Protein AF-A0A0B6YEB9-F1 (afdb_monomer_lite)

Secondary structure (DSSP, 8-state):
-PPPPSS-HHHHHHHHT--HHHHHHHHHHHHHHS---HHHHHHHHHHHHHHHHHHHHHHHIIIIIIHHHBPPGGGSSTTTTS--PPPPTTTSHHHHHHHHHHHHHHHHHHH-SS---HHHHHHHHHHHHHHHHTTS-GGGB--

Structure (mmCIF, N/CA/C/O backbone):
data_AF-A0A0B6YEB9-F1
#
_entry.id   AF-A0A0B6YEB9-F1
#
loop_
_atom_site.group_PDB
_atom_site.id
_atom_site.type_symbol
_atom_site.label_atom_id
_atom_site.label_alt_id
_atom_site.label_comp_id
_atom_site.label_asym_id
_atom_site.label_entity_id
_atom_site.label_seq_id
_atom_site.pdbx_PDB_ins_code
_atom_site.Cartn_x
_atom_site.Cartn_y
_atom_site.Cartn_z
_atom_site.occupancy
_atom_site.B_iso_or_equiv
_atom_site.auth_seq_id
_atom_site.auth_comp_id
_atom_site.auth_asym_id
_atom_site.auth_atom_id
_atom_site.pdbx_PDB_model_num
ATOM 1 N N . CYS A 1 1 ? -21.548 14.458 13.216 1.00 46.69 1 CYS A N 1
ATOM 2 C CA . CYS A 1 1 ? -20.194 14.461 12.634 1.00 46.69 1 CYS A CA 1
ATOM 3 C C . CYS A 1 1 ? -19.203 14.796 13.728 1.00 46.69 1 CYS A C 1
ATOM 5 O O . CYS A 1 1 ? -19.480 15.715 14.485 1.00 46.69 1 CYS A O 1
ATOM 7 N N . LEU A 1 2 ? -18.125 14.025 13.853 1.00 58.72 2 LEU A N 1
ATOM 8 C CA . LEU A 1 2 ? -16.990 14.411 14.691 1.00 58.72 2 LEU A CA 1
ATOM 9 C C . LEU A 1 2 ? -16.201 15.480 13.928 1.00 58.72 2 LEU A C 1
ATOM 11 O O . LEU A 1 2 ? -16.099 15.391 12.703 1.00 58.72 2 LEU A O 1
ATOM 15 N N . GLU A 1 3 ? -15.710 16.499 14.626 1.00 71.31 3 GLU A N 1
ATOM 16 C CA . GLU A 1 3 ? -14.803 17.481 14.029 1.00 71.31 3 GLU A CA 1
ATOM 17 C C . GLU A 1 3 ? -13.545 16.775 13.499 1.00 71.31 3 GLU A C 1
ATOM 19 O O . GLU A 1 3 ? -13.123 15.767 14.082 1.00 71.31 3 GLU A O 1
ATOM 24 N N . PRO A 1 4 ? -12.959 17.253 12.384 1.00 73.75 4 PRO A N 1
ATOM 25 C CA . PRO A 1 4 ? -11.726 16.679 11.875 1.00 73.75 4 PRO A CA 1
ATOM 26 C C . PRO A 1 4 ? -10.645 16.778 12.960 1.00 73.75 4 PRO A C 1
ATOM 28 O O . PRO A 1 4 ? -10.467 17.848 13.550 1.00 73.75 4 PRO A O 1
ATOM 31 N N . PRO A 1 5 ? -9.935 15.679 13.257 1.00 77.00 5 PRO A N 1
ATOM 32 C CA . PRO A 1 5 ? -8.916 15.698 14.290 1.00 77.00 5 PRO A CA 1
ATOM 33 C C . PRO A 1 5 ? -7.791 16.658 13.890 1.00 77.00 5 PRO A C 1
ATOM 35 O O . PRO A 1 5 ? -7.366 16.689 12.736 1.00 77.00 5 PRO A O 1
ATOM 38 N N . SER A 1 6 ? -7.281 17.417 14.859 1.00 85.56 6 SER A N 1
ATOM 39 C CA . SER A 1 6 ? -6.164 18.355 14.673 1.00 85.56 6 SER A CA 1
ATOM 40 C C . SER A 1 6 ? -4.814 17.669 14.432 1.00 85.56 6 SER A C 1
ATOM 42 O O . SER A 1 6 ? -3.818 18.342 14.179 1.00 85.56 6 SER A O 1
ATOM 44 N N . MET A 1 7 ? -4.773 16.341 14.537 1.00 86.06 7 MET A N 1
ATOM 45 C CA . MET A 1 7 ? -3.568 15.523 14.512 1.00 86.06 7 MET A CA 1
ATOM 46 C C . MET A 1 7 ? -3.831 14.230 13.738 1.00 86.06 7 MET A C 1
ATOM 48 O O . MET A 1 7 ? -4.894 13.620 13.882 1.00 86.06 7 MET A O 1
ATOM 52 N N . THR A 1 8 ? -2.859 13.788 12.936 1.00 87.62 8 THR A N 1
ATOM 53 C CA . THR A 1 8 ? -2.936 12.494 12.251 1.00 87.62 8 THR A CA 1
ATOM 54 C C . THR A 1 8 ? -2.442 11.356 13.146 1.00 87.62 8 THR A C 1
ATOM 56 O O . THR A 1 8 ? -1.715 11.555 14.117 1.00 87.62 8 THR A O 1
ATOM 59 N N . ILE A 1 9 ? -2.794 10.116 12.802 1.00 85.25 9 ILE A N 1
ATOM 60 C CA . ILE A 1 9 ? -2.272 8.932 13.503 1.00 85.25 9 ILE A CA 1
ATOM 61 C C . ILE A 1 9 ? -0.754 8.828 13.362 1.00 85.25 9 ILE A C 1
ATOM 63 O O . ILE A 1 9 ? -0.080 8.420 14.299 1.00 85.25 9 ILE A O 1
ATOM 67 N N . THR A 1 10 ? -0.207 9.231 12.218 1.00 87.31 10 THR A N 1
ATOM 68 C CA . THR A 1 10 ? 1.239 9.270 12.000 1.00 87.31 10 THR A CA 1
ATOM 69 C C . THR A 1 10 ? 1.914 10.220 12.987 1.00 87.31 10 THR A C 1
ATOM 71 O O . THR A 1 10 ? 2.895 9.833 13.616 1.00 87.31 10 THR A O 1
ATOM 74 N N . ASP A 1 11 ? 1.349 11.413 13.193 1.00 88.19 11 ASP A N 1
ATOM 75 C CA . ASP A 1 11 ? 1.860 12.376 14.176 1.00 88.19 11 ASP A CA 1
ATOM 76 C C . ASP A 1 11 ? 1.800 11.801 15.596 1.00 88.19 11 ASP A C 1
ATOM 78 O O . ASP A 1 11 ? 2.760 11.920 16.352 1.00 88.19 11 ASP A O 1
ATOM 82 N N . LEU A 1 12 ? 0.710 11.107 15.938 1.00 86.56 12 LEU A N 1
ATOM 83 C CA . LEU A 1 12 ? 0.555 10.444 17.233 1.00 86.56 12 LEU A CA 1
ATOM 84 C C . LEU A 1 12 ? 1.616 9.352 17.454 1.00 86.56 12 LEU A C 1
ATOM 86 O O . LEU A 1 12 ? 2.201 9.276 18.533 1.00 86.56 12 LEU A O 1
ATOM 90 N N . LEU A 1 13 ? 1.884 8.522 16.440 1.00 87.88 13 LEU A N 1
ATOM 91 C CA . LEU A 1 13 ? 2.922 7.489 16.500 1.00 87.88 13 LEU A CA 1
ATOM 92 C C . LEU A 1 13 ? 4.312 8.106 16.703 1.00 87.88 13 LEU A C 1
ATOM 94 O O . LEU A 1 13 ? 5.078 7.606 17.526 1.00 87.88 13 LEU A O 1
ATOM 98 N N . PHE A 1 14 ? 4.613 9.205 16.000 1.00 88.62 14 PHE A N 1
ATOM 99 C CA . PHE A 1 14 ? 5.879 9.927 16.144 1.00 88.62 14 PHE A CA 1
ATOM 100 C C . PHE A 1 14 ? 6.027 10.585 17.517 1.00 88.62 14 PHE A C 1
ATOM 102 O O . PHE A 1 14 ? 7.075 10.456 18.141 1.00 88.62 14 PHE A O 1
ATOM 109 N N . MET A 1 15 ? 4.991 11.265 18.014 1.00 89.00 15 MET A N 1
ATOM 110 C CA . MET A 1 15 ? 5.045 11.949 19.311 1.00 89.00 15 MET A CA 1
ATOM 111 C C . MET A 1 15 ? 5.141 10.978 20.489 1.00 89.00 15 MET A C 1
ATOM 113 O O . MET A 1 15 ? 5.766 11.299 21.497 1.00 89.00 15 MET A O 1
ATOM 117 N N . ALA A 1 16 ? 4.516 9.806 20.378 1.00 87.31 16 ALA A N 1
ATOM 118 C CA . ALA A 1 16 ? 4.525 8.796 21.430 1.00 87.31 16 ALA A CA 1
ATOM 119 C C . ALA A 1 16 ? 5.710 7.818 21.338 1.00 87.31 16 ALA A C 1
ATOM 121 O O . ALA A 1 16 ? 5.854 6.983 22.229 1.00 87.31 16 ALA A O 1
ATOM 122 N N . ASP A 1 17 ? 6.529 7.895 20.282 1.00 90.50 17 ASP A N 1
ATOM 123 C CA . ASP A 1 17 ? 7.610 6.944 19.982 1.00 90.50 17 ASP A CA 1
ATOM 124 C C . ASP A 1 17 ? 7.143 5.472 20.043 1.00 90.50 17 ASP A C 1
ATOM 126 O O . ASP A 1 17 ? 7.726 4.589 20.684 1.00 90.50 17 ASP A O 1
ATOM 130 N N . ILE A 1 18 ? 6.006 5.198 19.394 1.00 90.38 18 ILE A N 1
ATOM 131 C CA . ILE A 1 18 ? 5.417 3.858 19.328 1.00 90.38 18 ILE A CA 1
ATOM 132 C C . ILE A 1 18 ? 5.225 3.405 17.886 1.00 90.38 18 ILE A C 1
ATOM 134 O O . ILE A 1 18 ? 4.944 4.184 16.981 1.00 90.38 18 ILE A O 1
ATOM 138 N N . ASN A 1 19 ? 5.317 2.094 17.677 1.00 90.25 19 ASN A N 1
ATOM 139 C CA . ASN A 1 19 ? 4.923 1.486 16.414 1.00 90.25 19 ASN A CA 1
ATOM 140 C C . ASN A 1 19 ? 3.408 1.229 16.372 1.00 90.25 19 ASN A C 1
ATOM 142 O O . ASN A 1 19 ? 2.717 1.219 17.395 1.00 90.25 19 ASN A O 1
ATOM 146 N N . ILE A 1 20 ? 2.903 0.955 15.172 1.00 89.19 20 ILE A N 1
ATOM 147 C CA . ILE A 1 20 ? 1.478 0.701 14.942 1.00 89.19 20 ILE A CA 1
ATOM 148 C C . ILE A 1 20 ? 0.929 -0.487 15.756 1.00 89.19 20 ILE A C 1
ATOM 150 O O . ILE A 1 20 ? -0.211 -0.450 16.205 1.00 89.19 20 ILE A O 1
ATOM 154 N N . ASN A 1 21 ? 1.743 -1.517 16.015 1.00 89.31 21 ASN A N 1
ATOM 155 C CA . ASN A 1 21 ? 1.308 -2.701 16.761 1.00 89.31 21 ASN A CA 1
ATOM 156 C C . ASN A 1 21 ? 1.026 -2.353 18.228 1.00 89.31 21 ASN A C 1
ATOM 158 O O . ASN A 1 21 ? 0.026 -2.792 18.794 1.00 89.31 21 ASN A O 1
ATOM 162 N N . LYS A 1 22 ? 1.881 -1.519 18.836 1.00 90.38 22 LYS A N 1
ATOM 163 C CA . LYS A 1 22 ? 1.657 -0.977 20.183 1.00 90.38 22 LYS A CA 1
ATOM 164 C C . LYS A 1 22 ? 0.404 -0.100 20.222 1.00 90.38 22 LYS A C 1
ATOM 166 O O . LYS A 1 22 ? -0.354 -0.181 21.190 1.00 90.38 22 LYS A O 1
ATOM 171 N N . LEU A 1 23 ? 0.163 0.700 19.179 1.00 89.88 23 LEU A N 1
ATOM 172 C CA . LEU A 1 23 ? -1.056 1.504 19.067 1.00 89.88 23 LEU A CA 1
ATOM 173 C C . LEU A 1 23 ? -2.309 0.618 19.041 1.00 89.88 23 LEU A C 1
ATOM 175 O O . LEU A 1 23 ? -3.213 0.849 19.837 1.00 89.88 23 LEU A O 1
ATOM 179 N N . PHE A 1 24 ? -2.351 -0.421 18.202 1.00 91.94 24 PHE A N 1
ATOM 180 C CA . PHE A 1 24 ? -3.493 -1.344 18.141 1.00 91.94 24 PHE A CA 1
ATOM 181 C C . PHE A 1 24 ? -3.728 -2.074 19.459 1.00 91.94 24 PHE A C 1
ATOM 183 O O . PHE A 1 24 ? -4.854 -2.095 19.950 1.00 91.94 24 PHE A O 1
ATOM 190 N N . HIS A 1 25 ? -2.665 -2.556 20.104 1.00 91.12 25 HIS A N 1
ATOM 191 C CA . HIS A 1 25 ? -2.792 -3.162 21.425 1.00 91.12 25 HIS A CA 1
ATOM 192 C C . HIS A 1 25 ? -3.390 -2.185 22.450 1.00 91.12 25 HIS A C 1
ATOM 194 O O . HIS A 1 25 ? -4.278 -2.539 23.225 1.00 91.12 25 HIS A O 1
ATOM 200 N N . THR A 1 26 ? -2.945 -0.926 22.423 1.00 89.75 26 THR A N 1
ATOM 201 C CA . THR A 1 26 ? -3.471 0.126 23.301 1.00 89.75 26 THR A CA 1
ATOM 202 C C . THR A 1 26 ? -4.940 0.405 22.995 1.00 89.75 26 THR A C 1
ATOM 204 O O . THR A 1 26 ? -5.752 0.494 23.912 1.00 89.75 26 THR A O 1
ATOM 207 N N . MET A 1 27 ? -5.311 0.481 21.716 1.00 89.75 27 MET A N 1
ATOM 208 C CA . MET A 1 27 ? -6.696 0.655 21.286 1.00 89.75 27 MET A CA 1
ATOM 209 C C . MET A 1 27 ? -7.596 -0.474 21.782 1.00 89.75 27 MET A C 1
ATOM 211 O O . MET A 1 27 ? -8.702 -0.192 22.232 1.00 89.75 27 MET A O 1
ATOM 215 N N . ASP A 1 28 ? -7.139 -1.723 21.763 1.00 89.31 28 ASP A N 1
ATOM 216 C CA . ASP A 1 28 ? -7.920 -2.853 22.270 1.00 89.31 28 ASP A CA 1
ATOM 217 C C . ASP A 1 28 ? -8.117 -2.786 23.785 1.00 89.31 28 ASP A C 1
ATOM 219 O O . ASP A 1 28 ? -9.226 -3.004 24.278 1.00 89.31 28 ASP A O 1
ATOM 223 N N . VAL A 1 29 ? -7.086 -2.377 24.530 1.00 90.75 29 VAL A N 1
ATOM 224 C CA . VAL A 1 29 ? -7.205 -2.116 25.972 1.00 90.75 29 VAL A CA 1
ATOM 225 C C . VAL A 1 29 ? -8.213 -0.995 26.246 1.00 90.75 29 VAL A C 1
ATOM 227 O O . VAL A 1 29 ? -9.034 -1.119 27.155 1.00 90.75 29 VAL A O 1
ATOM 230 N N . VAL A 1 30 ? -8.192 0.080 25.455 1.00 88.31 30 VAL A N 1
ATOM 231 C CA . VAL A 1 30 ? -9.132 1.208 25.572 1.00 88.31 30 VAL A CA 1
ATOM 232 C C . VAL A 1 30 ? -10.561 0.760 25.245 1.00 88.31 30 VAL A C 1
ATOM 234 O O . VAL A 1 30 ? -11.468 1.054 26.020 1.00 88.31 30 VAL A O 1
ATOM 237 N N . LYS A 1 31 ? -10.770 0.002 24.158 1.00 87.12 31 LYS A N 1
ATOM 238 C CA . LYS A 1 31 ? -12.079 -0.567 23.783 1.00 87.12 31 LYS A CA 1
ATOM 239 C C . LYS A 1 31 ? -12.645 -1.471 24.890 1.00 87.12 31 LYS A C 1
ATOM 241 O O . LYS A 1 31 ? -13.853 -1.476 25.097 1.00 87.12 31 LYS A O 1
ATOM 246 N N . ALA A 1 32 ? -11.788 -2.226 25.583 1.00 87.94 32 ALA A N 1
ATOM 247 C CA . ALA A 1 32 ? -12.192 -3.162 26.632 1.00 87.94 32 ALA A CA 1
ATOM 248 C C . ALA A 1 32 ? -12.446 -2.496 27.996 1.00 87.94 32 ALA A C 1
ATOM 250 O O . ALA A 1 32 ? -13.319 -2.939 28.739 1.00 87.94 32 ALA A O 1
ATOM 251 N N . LYS A 1 33 ? -11.673 -1.460 28.350 1.00 88.50 33 LYS A N 1
ATOM 252 C CA . LYS A 1 33 ? -11.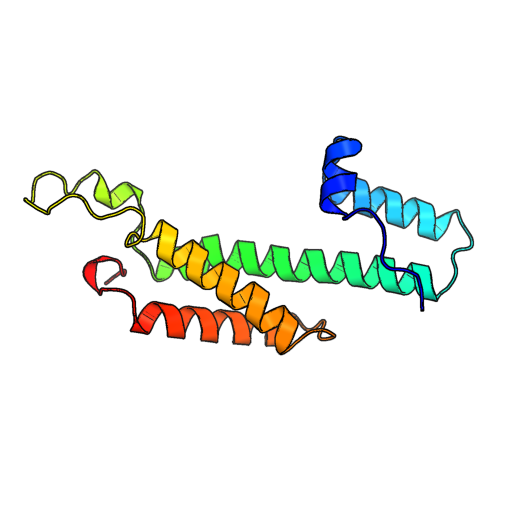724 -0.824 29.680 1.00 88.50 33 LYS A CA 1
ATOM 253 C C . LYS A 1 33 ? -12.603 0.422 29.747 1.00 88.50 33 LYS A C 1
ATOM 255 O O . LYS A 1 33 ? -13.030 0.784 30.840 1.00 88.50 33 LYS A O 1
ATOM 260 N N . LEU A 1 34 ? -12.854 1.093 28.623 1.00 87.81 34 LEU A N 1
ATOM 261 C CA . LEU A 1 34 ? -13.655 2.315 28.572 1.00 87.81 34 LEU A CA 1
ATOM 262 C C . LEU A 1 34 ? -14.974 2.074 27.834 1.00 87.81 34 LEU A C 1
ATOM 264 O O . LEU A 1 34 ? -15.010 1.445 26.777 1.00 87.81 34 LEU A O 1
ATOM 268 N N . SER A 1 35 ? -16.065 2.642 28.351 1.00 87.38 35 SER A N 1
ATOM 269 C CA . SER A 1 35 ? -17.365 2.684 27.673 1.00 87.38 35 SER A CA 1
ATOM 270 C C . SER A 1 35 ? -17.353 3.711 26.533 1.00 87.38 35 SER A C 1
ATOM 272 O O . SER A 1 35 ? -17.911 4.803 26.619 1.00 87.38 35 SER A O 1
ATOM 274 N N . LEU A 1 36 ? -16.676 3.367 25.437 1.00 87.50 36 LEU A N 1
ATOM 275 C CA . LEU A 1 36 ? -16.640 4.189 24.229 1.00 87.50 36 LEU A CA 1
ATOM 276 C C . LEU A 1 36 ? -17.997 4.200 23.514 1.00 87.50 36 LEU A C 1
ATOM 278 O O . LEU A 1 36 ? -18.722 3.204 23.493 1.00 87.50 36 LEU A O 1
ATOM 282 N N . SER A 1 37 ? -18.309 5.308 22.839 1.00 89.94 37 SER A N 1
ATOM 283 C CA . SER A 1 37 ? -19.462 5.344 21.939 1.00 89.94 37 SER A CA 1
ATOM 284 C C . SER A 1 37 ? -19.248 4.401 20.749 1.00 89.94 37 SER A C 1
ATOM 286 O O . SER A 1 37 ? -18.129 4.230 20.256 1.00 89.94 37 SER A O 1
ATOM 288 N N . LYS A 1 38 ? -20.340 3.830 20.227 1.00 87.69 38 LYS A N 1
ATOM 289 C CA . LYS A 1 38 ? -20.302 2.947 19.048 1.00 87.69 38 LYS A CA 1
ATOM 290 C C . LYS A 1 38 ? -19.654 3.621 17.832 1.00 87.69 38 LYS A C 1
ATOM 292 O O . LYS A 1 38 ? -18.970 2.969 17.052 1.00 87.69 38 LYS A O 1
ATOM 297 N N . SER A 1 39 ? -19.815 4.940 17.706 1.00 87.88 39 SER A N 1
ATOM 298 C CA . SER A 1 39 ? -19.166 5.734 16.658 1.00 87.88 39 SER A CA 1
ATOM 299 C C . SER A 1 39 ? -17.638 5.691 16.766 1.00 87.88 39 SER A C 1
ATOM 301 O O . SER A 1 39 ? -16.965 5.432 15.771 1.00 87.88 39 SER A O 1
ATOM 303 N N . ILE A 1 40 ? -17.085 5.877 17.970 1.00 87.88 40 ILE A N 1
ATOM 304 C CA . ILE A 1 40 ? -15.632 5.842 18.198 1.00 87.88 40 ILE A CA 1
ATOM 305 C C . ILE A 1 40 ? -15.091 4.430 17.955 1.00 87.88 40 ILE A C 1
ATOM 307 O O . ILE A 1 40 ? -14.096 4.268 17.256 1.00 87.88 40 ILE A O 1
ATOM 311 N N . GLN A 1 41 ? -15.772 3.399 18.462 1.00 87.69 41 GLN A N 1
ATOM 312 C CA . GLN A 1 41 ? -15.371 2.004 18.236 1.00 87.69 41 GLN A CA 1
ATOM 313 C C . GLN A 1 41 ? -15.320 1.650 16.743 1.00 87.69 41 GLN A C 1
ATOM 315 O O . GLN A 1 41 ? -14.372 1.003 16.292 1.00 87.69 41 GLN A O 1
ATOM 320 N N . ASN A 1 42 ? -16.302 2.118 15.967 1.00 88.69 42 ASN A N 1
ATOM 321 C CA . ASN A 1 42 ? -16.331 1.923 14.521 1.00 88.69 42 ASN A CA 1
ATOM 322 C C . ASN A 1 42 ? -15.165 2.635 13.825 1.00 88.69 42 ASN A C 1
ATOM 324 O O . ASN A 1 42 ? -14.496 2.005 13.013 1.00 88.69 42 ASN A O 1
ATOM 328 N N . HIS A 1 43 ? -14.869 3.893 14.177 1.00 88.06 43 HIS A N 1
ATOM 329 C CA . HIS A 1 43 ? -13.732 4.629 13.605 1.00 88.06 43 HIS A CA 1
ATOM 330 C C . HIS A 1 43 ? -12.397 3.942 13.902 1.00 88.06 43 HIS A C 1
ATOM 332 O O . HIS A 1 43 ? -11.578 3.764 13.005 1.00 88.06 43 HIS A O 1
ATOM 338 N N . LEU A 1 44 ? -12.195 3.502 15.146 1.00 88.75 44 LEU A N 1
ATOM 339 C CA . LEU A 1 44 ? -10.991 2.779 15.555 1.00 88.75 44 LEU A CA 1
ATOM 340 C C . LEU A 1 44 ? -10.825 1.466 14.776 1.00 88.75 44 LEU A C 1
ATOM 342 O O . LEU A 1 44 ? -9.742 1.172 14.277 1.00 88.75 44 LEU A O 1
ATOM 346 N N . THR A 1 45 ? -11.910 0.708 14.615 1.00 89.50 45 THR A N 1
ATOM 347 C CA . THR A 1 45 ? -11.907 -0.549 13.849 1.00 89.50 45 THR A CA 1
ATOM 348 C C . THR A 1 45 ? -11.673 -0.302 12.355 1.00 89.50 45 THR A C 1
ATOM 350 O O . THR A 1 45 ? -10.954 -1.055 11.700 1.00 89.50 45 THR A O 1
ATOM 353 N N . GLN A 1 46 ? -12.261 0.760 11.799 1.00 89.25 46 GLN A N 1
ATOM 354 C CA . GLN A 1 46 ? -12.079 1.150 10.400 1.00 89.25 46 GLN A CA 1
ATOM 355 C C . GLN A 1 46 ? -10.632 1.568 10.125 1.00 89.25 46 GLN A C 1
ATOM 357 O O . GLN A 1 46 ? -10.057 1.159 9.121 1.00 89.25 46 GLN A O 1
ATOM 362 N N . MET A 1 47 ? -10.029 2.338 11.030 1.00 89.19 47 MET A N 1
ATOM 363 C CA . MET A 1 47 ? -8.631 2.755 10.951 1.00 89.19 47 MET A CA 1
ATOM 364 C C . MET A 1 47 ? -7.679 1.553 10.960 1.00 89.19 47 MET A C 1
ATOM 366 O O . MET A 1 47 ? -6.802 1.454 10.103 1.00 89.19 47 MET A O 1
ATOM 370 N N . GLU A 1 48 ? -7.883 0.624 11.896 1.00 90.50 48 GLU A N 1
ATOM 371 C CA . GLU A 1 48 ? -7.106 -0.611 12.019 1.00 90.50 48 GLU A CA 1
ATOM 372 C C . GLU A 1 48 ? -7.186 -1.454 10.737 1.00 90.50 48 GLU A C 1
ATOM 374 O O . GLU A 1 48 ? -6.164 -1.818 10.153 1.00 90.50 48 GLU A O 1
ATOM 379 N N . ARG A 1 49 ? -8.401 -1.679 10.222 1.00 90.81 49 ARG A N 1
ATOM 380 C CA . ARG A 1 49 ? -8.611 -2.406 8.961 1.00 90.81 49 ARG A CA 1
ATOM 381 C C . ARG A 1 49 ? -7.966 -1.709 7.769 1.00 90.81 49 ARG A C 1
ATOM 383 O O . ARG A 1 49 ? -7.299 -2.374 6.979 1.00 90.81 49 ARG A O 1
ATOM 390 N N . ASN A 1 50 ? -8.128 -0.391 7.646 1.00 90.94 50 ASN A N 1
ATOM 391 C CA . ASN A 1 50 ? -7.512 0.384 6.570 1.00 90.94 50 ASN A CA 1
ATOM 392 C C . ASN A 1 50 ? -5.989 0.238 6.580 1.00 90.94 50 ASN A C 1
ATOM 394 O O . ASN A 1 50 ? -5.395 0.015 5.525 1.00 90.94 50 ASN A O 1
ATOM 398 N N . TYR A 1 51 ? -5.361 0.316 7.755 1.00 91.75 51 TYR A N 1
ATOM 399 C CA . TYR A 1 51 ? -3.924 0.098 7.882 1.00 91.75 51 TYR A CA 1
ATOM 400 C C . TYR A 1 51 ? -3.528 -1.311 7.431 1.00 91.75 51 TYR A C 1
ATOM 402 O O . TYR A 1 51 ? -2.625 -1.451 6.609 1.00 91.75 51 TYR A O 1
ATOM 410 N N . CYS A 1 52 ? -4.219 -2.348 7.911 1.00 91.81 52 CYS A N 1
ATOM 411 C CA . CYS A 1 52 ? -3.925 -3.735 7.546 1.00 91.81 52 CYS A CA 1
ATOM 412 C C . CYS A 1 52 ? -4.038 -3.973 6.034 1.00 91.81 52 CYS A C 1
ATOM 414 O O . CYS A 1 52 ? -3.159 -4.601 5.448 1.00 91.81 52 CYS A O 1
ATOM 416 N N . ILE A 1 53 ? -5.073 -3.428 5.388 1.00 93.50 53 ILE A N 1
ATOM 417 C CA . ILE A 1 53 ? -5.264 -3.526 3.934 1.00 93.50 53 ILE A CA 1
ATOM 418 C C . ILE A 1 53 ? -4.120 -2.829 3.197 1.00 93.50 53 ILE A C 1
ATOM 420 O O . ILE A 1 53 ? -3.469 -3.443 2.354 1.00 93.50 53 ILE A O 1
ATOM 424 N N . VAL A 1 54 ? -3.850 -1.560 3.515 1.00 93.75 54 VAL A N 1
ATOM 425 C CA . VAL A 1 54 ? -2.816 -0.775 2.822 1.00 93.75 54 VAL A CA 1
ATOM 426 C C . VAL A 1 54 ? -1.430 -1.381 3.044 1.00 93.75 54 VAL A C 1
ATOM 428 O O . VAL A 1 54 ? -0.657 -1.480 2.096 1.00 93.75 54 VAL A O 1
ATOM 431 N N . SER A 1 55 ? -1.134 -1.850 4.257 1.00 93.69 55 SER A N 1
ATOM 432 C CA . SER A 1 55 ? 0.127 -2.512 4.599 1.00 93.69 55 SER A CA 1
ATOM 433 C C . SER A 1 55 ? 0.306 -3.833 3.840 1.00 93.69 55 SER A C 1
ATOM 435 O O . SER A 1 55 ? 1.337 -4.042 3.199 1.00 93.69 55 SER A O 1
ATOM 437 N N . ALA A 1 56 ? -0.721 -4.692 3.811 1.00 95.12 56 ALA A N 1
ATOM 438 C CA . ALA A 1 56 ? -0.683 -5.951 3.063 1.00 95.12 56 ALA A CA 1
ATOM 439 C C . ALA A 1 56 ? -0.492 -5.724 1.553 1.00 95.12 56 ALA A C 1
ATOM 441 O O . ALA A 1 56 ? 0.276 -6.439 0.896 1.00 95.12 56 ALA A O 1
ATOM 442 N N . LEU A 1 57 ? -1.155 -4.704 1.001 1.00 97.06 57 LEU A N 1
ATOM 443 C CA . LEU A 1 57 ? -1.007 -4.317 -0.400 1.00 97.06 57 LEU A CA 1
ATOM 444 C C . LEU A 1 57 ? 0.374 -3.745 -0.689 1.00 97.06 57 LEU A C 1
ATOM 446 O O . LEU A 1 57 ? 0.966 -4.123 -1.692 1.00 97.06 57 LEU A O 1
ATOM 450 N N . PHE A 1 58 ? 0.911 -2.895 0.186 1.00 96.94 58 PHE A N 1
ATOM 451 C CA . PHE A 1 58 ? 2.251 -2.339 0.022 1.00 96.94 58 PHE A CA 1
ATOM 452 C C . PHE A 1 58 ? 3.319 -3.432 0.058 1.00 96.94 58 PHE A C 1
ATOM 454 O O . PHE A 1 58 ? 4.193 -3.483 -0.805 1.00 96.94 58 PHE A O 1
ATOM 461 N N . HIS A 1 59 ? 3.211 -4.358 1.012 1.00 95.81 59 HIS A N 1
ATOM 462 C CA . HIS A 1 59 ? 4.109 -5.502 1.093 1.00 95.81 59 HIS A CA 1
ATOM 463 C C . HIS A 1 59 ? 4.042 -6.341 -0.188 1.00 95.81 59 HIS A C 1
ATOM 465 O O . HIS A 1 59 ? 5.073 -6.647 -0.783 1.00 95.81 59 HIS A O 1
ATOM 471 N N . THR A 1 60 ? 2.836 -6.665 -0.664 1.00 96.00 60 THR A N 1
ATOM 472 C CA . THR A 1 60 ? 2.634 -7.405 -1.923 1.00 96.00 60 THR A CA 1
ATOM 473 C C . THR A 1 60 ? 3.186 -6.640 -3.129 1.00 96.00 60 THR A C 1
ATOM 475 O O . THR A 1 60 ? 3.832 -7.226 -4.000 1.00 96.00 60 THR A O 1
ATOM 478 N N . PHE A 1 61 ? 2.973 -5.326 -3.163 1.00 96.50 61 PHE A N 1
ATOM 479 C CA . PHE A 1 61 ? 3.456 -4.434 -4.205 1.00 96.50 61 PHE A CA 1
ATOM 480 C C . PHE A 1 61 ? 4.980 -4.449 -4.299 1.00 96.50 61 PHE A C 1
ATOM 482 O O . PHE A 1 61 ? 5.508 -4.682 -5.381 1.00 96.50 61 PHE A O 1
ATOM 489 N N . ILE A 1 62 ? 5.691 -4.259 -3.186 1.00 93.06 62 ILE A N 1
ATOM 490 C CA . ILE A 1 62 ? 7.158 -4.217 -3.185 1.00 93.06 62 ILE A CA 1
ATOM 491 C C . ILE A 1 62 ? 7.754 -5.605 -3.415 1.00 93.06 62 ILE A C 1
ATOM 493 O O . ILE A 1 62 ? 8.605 -5.764 -4.283 1.00 93.06 62 ILE A O 1
ATOM 497 N N . THR A 1 63 ? 7.305 -6.612 -2.664 1.00 92.38 63 THR A N 1
ATOM 498 C CA . THR A 1 63 ? 7.982 -7.919 -2.624 1.00 92.38 63 THR A CA 1
ATOM 499 C C . THR A 1 63 ? 7.660 -8.822 -3.807 1.00 92.38 63 THR A C 1
ATOM 501 O O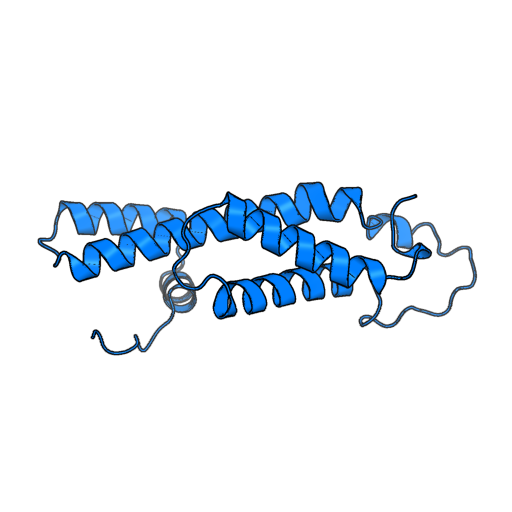 . THR A 1 63 ? 8.484 -9.667 -4.152 1.00 92.38 63 THR A O 1
ATOM 504 N N . ARG A 1 64 ? 6.480 -8.674 -4.429 1.00 93.44 64 ARG A N 1
ATOM 505 C CA . ARG A 1 64 ? 6.019 -9.567 -5.508 1.00 93.44 64 ARG A CA 1
ATOM 506 C C . ARG A 1 64 ? 5.819 -8.848 -6.834 1.00 93.44 64 ARG A C 1
ATOM 508 O O . ARG A 1 64 ? 6.308 -9.310 -7.861 1.00 93.44 64 ARG A O 1
ATOM 515 N N . LEU A 1 65 ? 5.068 -7.748 -6.841 1.00 94.06 65 LEU A N 1
ATOM 516 C CA . LEU A 1 65 ? 4.724 -7.077 -8.098 1.00 94.06 65 LEU A CA 1
ATOM 517 C C . LEU A 1 65 ? 5.927 -6.322 -8.663 1.00 94.06 65 LEU A C 1
ATOM 519 O O . LEU A 1 65 ? 6.302 -6.525 -9.810 1.00 94.06 65 LEU A O 1
ATOM 523 N N . CYS A 1 66 ? 6.582 -5.498 -7.848 1.00 91.94 66 CYS A N 1
ATOM 524 C CA . CYS A 1 66 ? 7.717 -4.709 -8.308 1.00 91.94 66 CYS A CA 1
ATOM 525 C C . CYS A 1 66 ? 8.909 -5.579 -8.711 1.00 91.94 66 CYS A C 1
ATOM 527 O O . CYS A 1 66 ? 9.553 -5.273 -9.704 1.00 91.94 66 CYS A O 1
ATOM 529 N N . THR A 1 67 ? 9.187 -6.647 -7.962 1.00 90.62 67 THR A N 1
ATOM 530 C CA . THR A 1 67 ? 10.294 -7.579 -8.234 1.00 90.62 67 THR A CA 1
ATOM 531 C C . THR A 1 67 ? 10.065 -8.425 -9.481 1.00 90.62 67 THR A C 1
ATOM 533 O O . THR A 1 67 ? 11.026 -8.777 -10.152 1.00 90.62 67 THR A O 1
ATOM 536 N N . SER A 1 68 ? 8.811 -8.750 -9.815 1.00 91.00 68 SER A N 1
ATOM 537 C CA . SER A 1 68 ? 8.500 -9.475 -11.055 1.00 91.00 68 SER A CA 1
ATOM 538 C C . SER A 1 68 ? 8.541 -8.570 -12.282 1.00 91.00 68 SER A C 1
ATOM 540 O O . SER A 1 68 ? 8.925 -9.021 -13.354 1.00 91.00 68 SER A O 1
ATOM 542 N N . VAL A 1 69 ? 8.194 -7.293 -12.125 1.00 90.38 69 VAL A N 1
ATOM 543 C CA . VAL A 1 69 ? 7.987 -6.374 -13.245 1.00 90.38 69 VAL A CA 1
ATOM 544 C C . VAL A 1 69 ? 9.203 -5.502 -13.555 1.00 90.38 69 VAL A C 1
ATOM 546 O O . VAL A 1 69 ? 9.553 -5.335 -14.721 1.00 90.38 69 VAL A O 1
ATOM 549 N N . PHE A 1 70 ? 9.825 -4.909 -12.539 1.00 90.12 70 PHE A N 1
ATOM 550 C CA . PHE A 1 70 ? 10.936 -3.979 -12.714 1.00 90.12 70 PHE A CA 1
ATOM 551 C C . PHE A 1 70 ? 12.269 -4.669 -12.447 1.00 90.12 70 PHE A C 1
ATOM 553 O O . PHE A 1 70 ? 12.362 -5.550 -11.590 1.00 90.12 70 PHE A O 1
ATOM 560 N N . LYS A 1 71 ? 13.322 -4.202 -13.121 1.00 86.62 71 LYS A N 1
ATOM 561 C CA . LYS A 1 71 ? 14.689 -4.623 -12.806 1.00 86.62 71 LYS A CA 1
ATOM 562 C C . LYS A 1 71 ? 15.068 -4.215 -11.383 1.00 86.62 71 LYS A C 1
ATOM 564 O O . LYS A 1 71 ? 14.669 -3.152 -10.903 1.00 86.62 71 LYS A O 1
ATOM 569 N N . ASN A 1 72 ? 15.846 -5.062 -10.713 1.00 75.81 72 ASN A N 1
ATOM 570 C CA . ASN A 1 72 ? 16.437 -4.714 -9.423 1.00 75.81 72 ASN A CA 1
ATOM 571 C C . ASN A 1 72 ? 17.424 -3.561 -9.621 1.00 75.81 72 ASN A C 1
ATOM 573 O O . ASN A 1 72 ? 18.228 -3.600 -10.552 1.00 75.81 72 ASN A O 1
ATOM 577 N N . ASP A 1 73 ? 17.347 -2.549 -8.754 1.00 64.44 73 ASP A N 1
ATOM 578 C CA . ASP A 1 73 ? 18.248 -1.392 -8.796 1.00 64.44 73 ASP A CA 1
ATOM 579 C C . ASP A 1 73 ? 19.727 -1.845 -8.658 1.00 64.44 73 ASP A C 1
ATOM 581 O O . ASP A 1 73 ? 20.595 -1.274 -9.309 1.00 64.44 73 ASP A O 1
ATOM 585 N N . ASP A 1 74 ? 19.991 -2.973 -7.978 1.00 53.97 74 ASP A N 1
ATOM 586 C CA . ASP A 1 74 ? 21.322 -3.603 -7.848 1.00 53.97 74 ASP A CA 1
ATOM 587 C C . ASP A 1 74 ? 21.955 -4.036 -9.189 1.00 53.97 74 ASP A C 1
ATOM 589 O O . ASP A 1 74 ? 23.174 -4.138 -9.307 1.00 53.97 74 ASP A O 1
ATOM 593 N N . ASN A 1 75 ? 21.155 -4.281 -10.235 1.00 48.44 75 ASN A N 1
ATOM 594 C CA . ASN A 1 75 ? 21.678 -4.679 -11.550 1.00 48.44 75 ASN A CA 1
ATOM 595 C C . ASN A 1 75 ? 22.138 -3.487 -12.404 1.00 48.44 75 ASN A C 1
ATOM 597 O O . ASN A 1 75 ? 22.715 -3.700 -13.472 1.00 48.44 75 ASN A O 1
ATOM 601 N N . PHE A 1 76 ? 21.872 -2.246 -11.980 1.00 49.94 76 PHE A N 1
ATOM 602 C CA . PHE A 1 76 ? 22.339 -1.055 -12.695 1.00 49.94 76 PHE A CA 1
ATOM 603 C C . PHE A 1 76 ? 23.803 -0.716 -12.393 1.00 49.94 76 PHE A C 1
ATOM 605 O O . PHE A 1 76 ? 24.439 -0.098 -13.240 1.00 49.94 76 PHE A O 1
ATOM 612 N N . GLU A 1 77 ? 24.362 -1.179 -11.269 1.00 44.50 77 GLU A N 1
ATOM 613 C CA . GLU A 1 77 ? 25.791 -0.998 -10.956 1.00 44.50 77 GLU A CA 1
ATOM 614 C C . GLU A 1 77 ? 26.699 -1.885 -11.830 1.00 44.50 77 GLU A C 1
ATOM 616 O O . GLU A 1 77 ? 27.832 -1.524 -12.124 1.00 44.50 77 GLU A O 1
ATOM 621 N N . VAL A 1 78 ? 26.200 -3.024 -12.327 1.00 45.41 78 VAL A N 1
ATOM 622 C CA . VAL A 1 78 ? 26.988 -3.958 -13.163 1.00 45.41 78 VAL A CA 1
ATOM 623 C C . VAL A 1 78 ? 26.993 -3.556 -14.650 1.00 45.41 78 VAL A C 1
ATOM 625 O O . VAL A 1 78 ? 27.781 -4.079 -15.435 1.00 45.41 78 VAL A O 1
ATOM 628 N N . LEU A 1 79 ? 26.141 -2.609 -15.062 1.00 47.50 79 LEU A N 1
ATOM 629 C CA . LEU A 1 79 ? 26.037 -2.153 -16.456 1.00 47.50 79 LEU A CA 1
ATOM 630 C C . LEU A 1 79 ? 26.874 -0.898 -16.773 1.00 47.50 79 LEU A C 1
ATOM 632 O O . LEU A 1 79 ? 26.721 -0.333 -17.856 1.00 47.50 79 LEU A O 1
ATOM 636 N N . GLU A 1 80 ? 27.778 -0.479 -15.880 1.00 46.84 80 GLU A N 1
ATOM 637 C CA . GLU A 1 80 ? 28.662 0.682 -16.094 1.00 46.84 80 GLU A CA 1
ATOM 638 C C . GLU A 1 80 ? 29.694 0.508 -17.231 1.00 46.84 80 GLU A C 1
ATOM 640 O O . GLU A 1 80 ? 30.321 1.485 -17.633 1.00 46.84 80 GLU A O 1
ATOM 645 N N . GLU A 1 81 ? 29.834 -0.676 -17.842 1.00 46.62 81 GLU A N 1
ATOM 646 C CA . GLU A 1 81 ? 30.670 -0.838 -19.048 1.00 46.62 81 GLU A CA 1
ATOM 647 C C . GLU A 1 81 ? 29.965 -0.450 -20.362 1.00 46.62 81 GLU A C 1
ATOM 649 O O . GLU A 1 81 ? 30.601 -0.421 -21.417 1.00 46.62 81 GLU A O 1
ATOM 654 N N . THR A 1 82 ? 28.673 -0.092 -20.337 1.00 51.78 82 THR A N 1
ATOM 655 C CA . THR A 1 82 ? 27.968 0.378 -21.543 1.00 51.78 82 THR A CA 1
ATOM 656 C C . THR A 1 82 ? 27.609 1.854 -21.414 1.00 51.78 82 THR A C 1
ATOM 658 O O . THR A 1 82 ? 26.809 2.240 -20.571 1.00 51.78 82 THR A O 1
ATOM 661 N N . ILE A 1 83 ? 28.206 2.669 -22.285 1.00 52.25 83 ILE A N 1
ATOM 662 C CA . ILE A 1 83 ? 28.079 4.128 -22.412 1.00 52.25 83 ILE A CA 1
ATOM 663 C C . ILE A 1 83 ? 26.597 4.544 -22.517 1.00 52.25 83 ILE A C 1
ATOM 665 O O . ILE A 1 83 ? 26.062 4.708 -23.613 1.00 52.25 83 ILE A O 1
ATOM 669 N N . LEU A 1 84 ? 25.913 4.720 -21.389 1.00 56.75 84 LEU A N 1
ATOM 670 C CA . LEU A 1 84 ? 24.604 5.361 -21.322 1.00 56.75 84 LEU A CA 1
ATOM 671 C C . LEU A 1 84 ? 24.733 6.647 -20.501 1.00 56.75 84 LEU A C 1
ATOM 673 O O . LEU A 1 84 ? 25.402 6.651 -19.468 1.00 56.75 84 LEU A O 1
ATOM 677 N N . PRO A 1 85 ? 24.129 7.762 -20.951 1.00 56.31 85 PRO A N 1
ATOM 678 C CA . PRO A 1 85 ? 24.115 8.983 -20.163 1.00 56.31 85 PRO A CA 1
ATOM 679 C C . PRO A 1 85 ? 23.409 8.726 -18.821 1.00 56.31 85 PRO A C 1
ATOM 681 O O . PRO A 1 85 ? 22.455 7.943 -18.783 1.00 56.31 85 PRO A O 1
ATOM 684 N N . PRO A 1 86 ? 23.842 9.386 -17.731 1.00 57.78 86 PRO A N 1
ATOM 685 C CA . PRO A 1 86 ? 23.241 9.205 -16.417 1.00 57.78 86 PRO A CA 1
ATOM 686 C C . PRO A 1 86 ? 21.739 9.490 -16.495 1.00 57.78 86 PRO A C 1
ATOM 688 O O . PRO A 1 86 ? 21.317 10.581 -16.893 1.00 57.78 86 PRO A O 1
ATOM 691 N N . MET A 1 87 ? 20.925 8.488 -16.154 1.00 60.00 87 MET A N 1
ATOM 692 C CA . MET A 1 87 ? 19.475 8.649 -16.105 1.00 60.00 87 MET A CA 1
ATOM 693 C C . MET A 1 87 ? 19.117 9.667 -15.033 1.00 60.00 87 MET A C 1
ATOM 695 O O . MET A 1 87 ? 19.639 9.638 -13.919 1.00 60.00 87 MET A O 1
ATOM 699 N N . ARG A 1 88 ? 18.192 10.570 -15.360 1.00 64.06 88 ARG A N 1
ATOM 700 C CA . ARG A 1 88 ? 17.643 11.499 -14.372 1.00 64.06 88 ARG A CA 1
ATOM 701 C C . ARG A 1 88 ? 16.903 10.698 -13.302 1.00 64.06 88 ARG A C 1
ATOM 703 O O . ARG A 1 88 ? 16.172 9.764 -13.626 1.00 64.06 88 ARG A O 1
ATOM 710 N N . GLU A 1 89 ? 17.008 11.113 -12.040 1.00 60.53 89 GLU A N 1
ATOM 711 C CA . GLU A 1 89 ? 16.288 10.491 -10.913 1.00 60.53 89 GLU A CA 1
ATOM 712 C C . GLU A 1 89 ? 14.768 10.381 -11.156 1.00 60.53 89 GLU A C 1
ATOM 714 O O . GLU A 1 89 ? 14.109 9.488 -10.630 1.00 60.53 89 GLU A O 1
ATOM 719 N N . SER A 1 90 ? 14.212 11.253 -12.006 1.00 62.22 90 SER A N 1
ATOM 720 C CA . SER A 1 90 ? 12.806 11.267 -12.427 1.00 62.22 90 SER A CA 1
ATOM 721 C C . SER A 1 90 ? 12.401 10.156 -13.405 1.00 62.22 90 SER A C 1
ATOM 723 O O . SER A 1 90 ? 11.236 10.088 -13.788 1.00 62.22 90 SER A O 1
ATOM 725 N N . GLU A 1 91 ? 13.329 9.318 -13.866 1.00 70.19 91 GLU A N 1
ATOM 726 C CA . GLU A 1 91 ? 13.071 8.328 -14.923 1.00 70.19 91 GLU A CA 1
ATOM 727 C C . GLU A 1 91 ? 13.403 6.888 -14.509 1.00 70.19 91 GLU A C 1
ATOM 729 O O . GLU A 1 91 ? 13.011 5.953 -15.206 1.00 70.19 91 GLU A O 1
ATOM 734 N N . GLY A 1 92 ? 14.054 6.696 -13.359 1.00 82.25 92 GLY A N 1
ATOM 735 C CA . GLY A 1 92 ? 14.486 5.386 -12.873 1.00 82.25 92 GLY A CA 1
ATOM 736 C C . GLY A 1 92 ? 13.366 4.494 -12.324 1.00 82.25 92 GLY A C 1
ATOM 737 O O . GLY A 1 92 ? 12.241 4.929 -12.052 1.00 82.25 92 GLY A O 1
ATOM 738 N N . VAL A 1 93 ? 13.702 3.222 -12.093 1.00 87.12 93 VAL A N 1
ATOM 739 C CA . VAL A 1 93 ? 12.796 2.206 -11.529 1.00 87.12 93 VAL A CA 1
ATOM 740 C C . VAL A 1 93 ? 12.180 2.673 -10.206 1.00 87.12 93 VAL A C 1
ATOM 742 O O . VAL A 1 93 ? 10.967 2.571 -10.011 1.00 87.12 93 VAL A O 1
ATOM 745 N N . THR A 1 94 ? 12.990 3.243 -9.311 1.00 88.31 94 THR A N 1
ATOM 746 C CA . THR A 1 94 ? 12.526 3.757 -8.013 1.00 88.31 94 THR A CA 1
ATOM 747 C C . THR A 1 94 ? 11.445 4.834 -8.163 1.00 88.31 94 THR A C 1
ATOM 749 O O . THR A 1 94 ? 10.433 4.804 -7.453 1.00 88.31 94 THR A O 1
ATOM 752 N N . PHE A 1 95 ? 11.589 5.741 -9.135 1.00 89.75 95 PHE A N 1
ATOM 753 C CA . PHE A 1 95 ? 10.566 6.743 -9.430 1.00 89.75 95 PHE A CA 1
ATOM 754 C C . PHE A 1 95 ? 9.266 6.094 -9.915 1.00 89.75 95 PHE A C 1
ATOM 756 O O . PHE A 1 95 ? 8.194 6.445 -9.424 1.00 89.75 95 PHE A O 1
ATOM 763 N N . ARG A 1 96 ? 9.340 5.099 -10.810 1.00 90.88 96 ARG A N 1
ATOM 764 C CA . ARG A 1 96 ? 8.156 4.379 -11.320 1.00 90.88 96 ARG A CA 1
ATOM 765 C C . ARG A 1 96 ? 7.425 3.605 -10.225 1.00 90.88 96 ARG A C 1
ATOM 767 O O . ARG A 1 96 ? 6.199 3.694 -10.141 1.00 90.88 96 ARG A O 1
ATOM 774 N N . LYS A 1 97 ? 8.161 2.933 -9.331 1.00 92.88 97 LYS A N 1
ATOM 775 C CA . LYS A 1 97 ? 7.605 2.276 -8.135 1.00 92.88 97 LYS A CA 1
ATOM 776 C C . LYS A 1 97 ? 6.837 3.288 -7.270 1.00 92.88 97 LYS A C 1
ATOM 778 O O . LYS A 1 97 ? 5.675 3.063 -6.928 1.00 92.88 97 LYS A O 1
ATOM 783 N N . LYS A 1 98 ? 7.448 4.443 -6.973 1.00 92.88 98 LYS A N 1
ATOM 784 C CA . LYS A 1 98 ? 6.816 5.520 -6.189 1.00 92.88 98 LYS A CA 1
ATOM 785 C C . LYS A 1 98 ? 5.590 6.105 -6.893 1.00 92.88 98 LYS A C 1
ATOM 787 O O . LYS A 1 98 ? 4.552 6.269 -6.258 1.00 92.88 98 LYS A O 1
ATOM 792 N N . GLN A 1 99 ? 5.691 6.385 -8.191 1.00 93.75 99 GLN A N 1
ATOM 793 C CA . GLN A 1 99 ? 4.599 6.909 -9.012 1.00 93.75 99 GLN A CA 1
ATOM 794 C C . GLN A 1 99 ? 3.390 5.966 -8.986 1.00 93.75 99 GLN A C 1
ATOM 796 O O . GLN A 1 99 ? 2.272 6.418 -8.753 1.00 93.75 99 GLN A O 1
ATOM 801 N N . CYS A 1 100 ? 3.616 4.661 -9.162 1.00 96.19 100 CYS A N 1
ATOM 802 C CA . CYS A 1 100 ? 2.567 3.647 -9.096 1.00 96.19 100 CYS A CA 1
ATOM 803 C C . CYS A 1 100 ? 1.875 3.628 -7.730 1.00 96.19 100 CYS A C 1
ATOM 805 O O . CYS A 1 100 ? 0.646 3.623 -7.661 1.00 96.19 100 CYS A O 1
ATOM 807 N N . TRP A 1 101 ? 2.648 3.652 -6.640 1.00 97.50 101 TRP A N 1
ATOM 808 C CA . TRP A 1 101 ? 2.083 3.619 -5.293 1.00 97.50 101 TRP A CA 1
ATOM 809 C C . TRP A 1 101 ? 1.277 4.879 -4.962 1.00 97.50 101 TRP A C 1
ATOM 811 O O . TRP A 1 101 ? 0.168 4.787 -4.442 1.00 97.50 101 TRP A O 1
ATOM 821 N N . VAL A 1 102 ? 1.792 6.062 -5.310 1.00 96.88 102 VAL A N 1
ATOM 822 C CA . VAL A 1 102 ? 1.077 7.333 -5.109 1.00 96.88 102 VAL A CA 1
ATOM 823 C C . VAL A 1 102 ? -0.209 7.372 -5.933 1.00 96.88 102 VAL A C 1
ATOM 825 O O . VAL A 1 102 ? -1.252 7.754 -5.404 1.00 96.88 102 VAL A O 1
ATOM 828 N N . LEU A 1 103 ? -0.160 6.933 -7.195 1.00 97.12 103 LEU A N 1
ATOM 829 C CA . LEU A 1 103 ? -1.348 6.837 -8.039 1.00 97.12 103 LEU A CA 1
ATOM 830 C C . LEU A 1 103 ? -2.395 5.918 -7.404 1.00 97.12 103 LEU A C 1
ATOM 832 O O . LEU A 1 103 ? -3.550 6.311 -7.293 1.00 97.12 103 LEU A O 1
ATOM 836 N N . PHE A 1 104 ? -1.985 4.747 -6.912 1.00 97.75 104 PHE A N 1
ATOM 837 C CA . PHE A 1 104 ? -2.874 3.837 -6.197 1.00 97.75 104 PHE A CA 1
ATOM 838 C C . PHE A 1 104 ? -3.515 4.490 -4.964 1.00 97.75 104 PHE A C 1
ATOM 840 O O . PHE A 1 104 ? -4.727 4.388 -4.796 1.00 97.75 104 PHE A O 1
ATOM 847 N N . LEU A 1 105 ? -2.745 5.185 -4.120 1.00 96.50 105 LEU A N 1
ATOM 848 C CA . LEU A 1 105 ? -3.284 5.850 -2.927 1.00 96.50 105 LEU A CA 1
ATOM 849 C C . LEU A 1 105 ? -4.322 6.923 -3.285 1.00 96.50 105 LEU A C 1
ATOM 851 O O . LEU A 1 105 ? -5.384 6.988 -2.664 1.00 96.50 105 LEU A O 1
ATOM 855 N N . LEU A 1 106 ? -4.041 7.727 -4.313 1.00 96.88 106 LEU A N 1
ATOM 856 C CA . LEU A 1 106 ? -4.968 8.744 -4.811 1.00 96.88 106 LEU A CA 1
ATOM 857 C C . LEU A 1 106 ? -6.221 8.107 -5.418 1.00 96.88 106 LEU A C 1
ATOM 859 O O . LEU A 1 106 ? -7.337 8.523 -5.110 1.00 96.88 106 LEU A O 1
ATOM 863 N N . SER A 1 107 ? -6.066 7.079 -6.249 1.00 96.88 107 SER A N 1
ATOM 864 C CA . SER A 1 107 ? -7.194 6.370 -6.850 1.00 96.88 107 SER A CA 1
ATOM 865 C C . SER A 1 107 ? -8.042 5.665 -5.797 1.00 96.88 107 SER A C 1
ATOM 867 O O . SER A 1 107 ? -9.264 5.738 -5.868 1.00 96.88 107 SER A O 1
ATOM 869 N N . LYS A 1 108 ? -7.426 5.043 -4.784 1.00 94.88 108 LYS A N 1
ATOM 870 C CA . LYS A 1 108 ? -8.134 4.431 -3.654 1.00 94.88 108 LYS A CA 1
ATOM 871 C C . LYS A 1 108 ? -9.013 5.463 -2.958 1.00 94.88 108 LYS A C 1
ATOM 873 O O . LYS A 1 108 ? -10.182 5.189 -2.718 1.00 94.88 108 LYS A O 1
ATOM 878 N N . TYR A 1 109 ? -8.454 6.628 -2.634 1.00 93.81 109 TYR A N 1
ATOM 879 C CA . TYR A 1 109 ? -9.189 7.687 -1.944 1.00 93.81 109 TYR A CA 1
ATOM 880 C C . TYR A 1 109 ? -10.399 8.177 -2.752 1.00 93.81 109 TYR A C 1
ATOM 882 O O . TYR A 1 109 ? -11.467 8.383 -2.187 1.00 93.81 109 TYR A O 1
ATOM 890 N N . ASN A 1 110 ? -10.250 8.320 -4.072 1.00 95.06 110 ASN A N 1
ATOM 891 C CA . ASN A 1 110 ? -11.306 8.861 -4.930 1.00 95.06 110 ASN A CA 1
ATOM 892 C C . ASN A 1 110 ? -12.354 7.824 -5.366 1.00 95.06 110 ASN A C 1
ATOM 894 O O . ASN A 1 110 ? -13.518 8.173 -5.529 1.00 95.06 110 ASN A O 1
ATOM 898 N N . LEU A 1 111 ? -11.956 6.568 -5.591 1.00 94.31 111 LEU A N 1
ATOM 899 C CA . LEU A 1 111 ? -12.824 5.536 -6.174 1.00 94.31 111 LEU A CA 1
ATOM 900 C C . LEU A 1 111 ? -13.361 4.545 -5.138 1.00 94.31 111 LEU A C 1
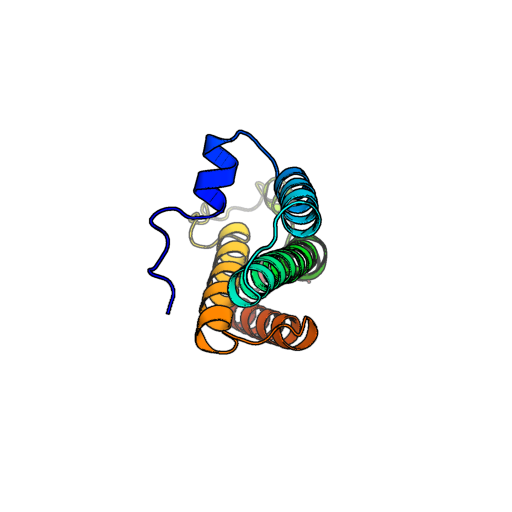ATOM 902 O O . LEU A 1 111 ? -14.437 3.991 -5.335 1.00 94.31 111 LEU A O 1
ATOM 906 N N . LEU A 1 112 ? -12.620 4.312 -4.050 1.00 92.75 112 LEU A N 1
ATOM 907 C CA . LEU A 1 112 ? -12.918 3.306 -3.026 1.00 92.75 112 LEU A CA 1
ATOM 908 C C . LEU A 1 112 ? -12.813 3.886 -1.590 1.00 92.75 112 LEU A C 1
ATOM 910 O O . LEU A 1 112 ? -12.111 3.304 -0.753 1.00 92.75 112 LEU A O 1
ATOM 914 N N . PRO A 1 113 ? -13.472 5.020 -1.264 1.00 85.62 113 PRO A N 1
ATOM 915 C CA . PRO A 1 113 ? -13.317 5.682 0.038 1.00 85.62 113 PRO A CA 1
ATOM 916 C C . PRO A 1 113 ? -13.792 4.816 1.218 1.00 85.62 113 PRO A C 1
ATOM 918 O O . PRO A 1 113 ? -13.096 4.719 2.229 1.00 85.62 113 PRO A O 1
ATOM 921 N N . ASP A 1 114 ? -14.925 4.126 1.055 1.00 85.75 114 ASP A N 1
ATOM 922 C CA . ASP A 1 114 ? -15.581 3.345 2.119 1.00 85.75 114 ASP A CA 1
ATOM 923 C C . ASP A 1 114 ? -15.465 1.829 1.932 1.00 85.75 114 ASP A C 1
ATOM 925 O O . ASP A 1 114 ? -15.987 1.035 2.717 1.00 85.75 114 ASP A O 1
ATOM 929 N N . THR A 1 115 ? -14.767 1.401 0.884 1.00 88.69 115 THR A N 1
ATOM 930 C CA . THR A 1 115 ? -14.528 -0.018 0.637 1.00 88.69 115 THR A CA 1
ATOM 931 C C . THR A 1 115 ? -13.542 -0.556 1.666 1.00 88.69 115 THR A C 1
ATOM 933 O O . THR A 1 115 ? -12.508 0.053 1.925 1.00 88.69 115 THR A O 1
ATOM 936 N N . MET A 1 116 ? -13.835 -1.732 2.220 1.00 87.06 116 MET A N 1
ATOM 937 C CA . MET A 1 116 ? -12.953 -2.449 3.156 1.00 87.06 116 MET A CA 1
ATOM 938 C C . MET A 1 116 ? -12.496 -3.805 2.597 1.00 87.06 116 MET A C 1
ATOM 940 O O . MET A 1 116 ? -11.828 -4.577 3.279 1.00 87.06 116 MET A O 1
ATOM 944 N N . GLU A 1 117 ? -12.866 -4.125 1.357 1.00 91.19 117 GLU A N 1
ATOM 945 C CA . GLU A 1 117 ? -12.519 -5.389 0.718 1.00 91.19 117 GLU A CA 1
ATOM 946 C C . GLU A 1 117 ? -11.119 -5.322 0.109 1.00 91.19 117 GLU A C 1
ATOM 948 O O . GLU A 1 117 ? -10.857 -4.541 -0.807 1.00 91.19 117 GLU A O 1
ATOM 953 N N . LEU A 1 118 ? -10.212 -6.175 0.590 1.00 93.56 118 LEU A N 1
ATOM 954 C CA . LEU A 1 118 ? -8.837 -6.253 0.089 1.00 93.56 118 LEU A CA 1
ATOM 955 C C . LEU A 1 118 ? -8.784 -6.508 -1.425 1.00 93.56 118 LEU A C 1
ATOM 957 O O . LEU A 1 118 ? -7.948 -5.934 -2.119 1.00 93.56 118 LEU A O 1
ATOM 961 N N . PHE A 1 119 ? -9.686 -7.347 -1.937 1.00 95.06 119 PHE A N 1
ATOM 962 C CA . PHE A 1 119 ? -9.698 -7.760 -3.338 1.00 95.06 119 PHE A CA 1
ATOM 963 C C . PHE A 1 119 ? -9.900 -6.584 -4.302 1.00 95.06 119 PHE A C 1
ATOM 965 O O . PHE A 1 119 ? -9.130 -6.436 -5.248 1.00 95.06 119 PHE A O 1
ATOM 972 N N . GLN A 1 120 ? -10.861 -5.699 -4.027 1.00 95.56 120 GLN A N 1
ATOM 973 C CA . GLN A 1 120 ? -11.132 -4.529 -4.871 1.00 95.56 120 GLN A CA 1
ATOM 974 C C . GLN A 1 120 ? -9.950 -3.549 -4.884 1.00 95.56 120 GLN A C 1
ATOM 976 O O . GLN A 1 120 ? -9.560 -3.036 -5.932 1.00 95.56 120 GLN A O 1
ATOM 981 N N . HIS A 1 121 ? -9.310 -3.346 -3.731 1.00 96.50 121 HIS A N 1
ATOM 982 C CA . HIS A 1 121 ? -8.097 -2.534 -3.651 1.00 96.50 121 HIS A CA 1
ATOM 983 C C . HIS A 1 121 ? -6.928 -3.160 -4.413 1.00 96.50 121 HIS A C 1
ATOM 985 O O . HIS A 1 121 ? -6.160 -2.449 -5.054 1.00 96.50 121 HIS A O 1
ATOM 991 N N . PHE A 1 122 ? -6.793 -4.485 -4.362 1.00 97.44 122 PHE A N 1
ATOM 992 C CA . PHE A 1 122 ? -5.768 -5.191 -5.118 1.00 97.44 122 PHE A CA 1
ATOM 993 C C . PHE A 1 122 ? -5.991 -5.067 -6.630 1.00 97.44 122 PHE A C 1
ATOM 995 O O . PHE A 1 122 ? -5.046 -4.776 -7.357 1.00 97.44 122 PHE A O 1
ATOM 1002 N N . GLN A 1 123 ? -7.231 -5.201 -7.107 1.00 97.50 123 GLN A N 1
ATOM 1003 C CA . GLN A 1 123 ? -7.566 -4.959 -8.514 1.00 97.50 123 GLN A CA 1
ATOM 1004 C C . GLN A 1 123 ? -7.206 -3.531 -8.940 1.00 97.50 123 GLN A C 1
ATOM 1006 O O . GLN A 1 123 ? -6.574 -3.342 -9.976 1.00 97.50 123 GLN A O 1
ATOM 1011 N N . LEU A 1 124 ? -7.534 -2.532 -8.115 1.00 97.50 124 LEU A N 1
ATOM 1012 C CA . LEU A 1 124 ? -7.173 -1.143 -8.390 1.00 97.50 124 LEU A CA 1
ATOM 1013 C C . LEU A 1 124 ? -5.651 -0.943 -8.458 1.00 97.50 124 LEU A C 1
ATOM 1015 O O . LEU A 1 124 ? -5.162 -0.265 -9.359 1.00 97.50 124 LEU A O 1
ATOM 1019 N N . LEU A 1 125 ? -4.899 -1.563 -7.545 1.00 97.75 125 LEU A N 1
ATOM 1020 C CA . LEU A 1 125 ? -3.437 -1.544 -7.565 1.00 97.75 125 LEU A CA 1
ATOM 1021 C C . LEU A 1 125 ? -2.878 -2.135 -8.869 1.00 97.75 125 LEU A C 1
ATOM 1023 O O . LEU A 1 125 ? -1.954 -1.558 -9.441 1.00 97.75 125 LEU A O 1
ATOM 1027 N N . LEU A 1 126 ? -3.443 -3.243 -9.360 1.00 97.19 126 LEU A N 1
ATOM 1028 C CA . LEU A 1 126 ? -3.044 -3.834 -10.641 1.00 97.19 126 LEU A CA 1
ATOM 1029 C C . LEU A 1 126 ? -3.326 -2.892 -11.818 1.00 97.19 126 LEU A C 1
ATOM 1031 O O . LEU A 1 126 ? -2.465 -2.745 -12.682 1.00 97.19 126 LEU A O 1
ATOM 1035 N N . CYS A 1 127 ? -4.465 -2.195 -11.824 1.00 97.81 127 CYS A N 1
ATOM 1036 C CA . CYS A 1 127 ? -4.765 -1.186 -12.844 1.00 97.81 127 CYS A CA 1
AT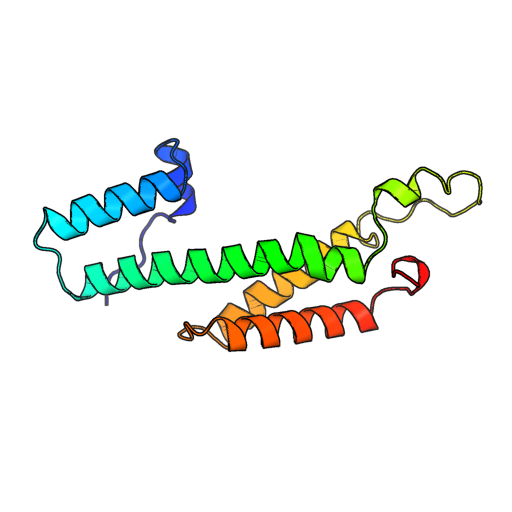OM 1037 C C . CYS A 1 127 ? -3.747 -0.032 -12.826 1.00 97.81 127 CYS A C 1
ATOM 1039 O O . CYS A 1 127 ? -3.274 0.402 -13.877 1.00 97.81 127 CYS A O 1
ATOM 1041 N N . CYS A 1 128 ? -3.375 0.459 -11.638 1.00 97.38 128 CYS A N 1
ATOM 1042 C CA . CYS A 1 128 ? -2.345 1.491 -11.497 1.00 97.38 128 CYS A CA 1
ATOM 1043 C C . CYS A 1 128 ? -0.979 0.999 -11.996 1.00 97.38 128 CYS A C 1
ATOM 1045 O O . CYS A 1 128 ? -0.273 1.741 -12.681 1.00 97.38 128 CYS A O 1
ATOM 1047 N N . LEU A 1 129 ? -0.625 -0.251 -11.686 1.00 96.12 129 LEU A N 1
ATOM 1048 C CA . LEU A 1 129 ? 0.612 -0.873 -12.146 1.00 96.12 129 LEU A CA 1
ATOM 1049 C C . LEU A 1 129 ? 0.641 -0.997 -13.670 1.00 96.12 129 LEU A C 1
ATOM 1051 O O . LEU A 1 129 ? 1.618 -0.589 -14.289 1.00 96.12 129 LEU A O 1
ATOM 1055 N N . GLU A 1 130 ? -0.434 -1.491 -14.281 1.00 95.88 130 GLU A N 1
ATOM 1056 C CA . GLU A 1 130 ? -0.558 -1.593 -15.736 1.00 95.88 130 GLU A CA 1
ATOM 1057 C C . GLU A 1 130 ? -0.422 -0.222 -16.416 1.00 95.88 130 GLU A C 1
ATOM 1059 O O . GLU A 1 130 ? 0.290 -0.075 -17.412 1.00 95.88 130 GLU A O 1
ATOM 1064 N N . PHE A 1 131 ? -1.064 0.807 -15.860 1.00 96.31 131 PHE A N 1
ATOM 1065 C CA . PHE A 1 131 ? -0.982 2.166 -16.388 1.00 96.31 131 PHE A CA 1
ATOM 1066 C C . PHE A 1 131 ? 0.451 2.712 -16.380 1.00 96.31 131 PHE A C 1
ATOM 1068 O O . PHE A 1 131 ? 0.894 3.298 -17.372 1.00 96.31 131 PHE A O 1
ATOM 1075 N N . VAL A 1 132 ? 1.185 2.506 -15.281 1.00 94.88 132 VAL A N 1
ATOM 1076 C CA . VAL A 1 132 ? 2.596 2.907 -15.180 1.00 94.88 132 VAL A CA 1
ATOM 1077 C C . VAL A 1 132 ? 3.467 2.068 -16.111 1.00 94.88 132 VAL A C 1
ATOM 1079 O O . VAL A 1 132 ? 4.369 2.605 -16.755 1.00 94.88 132 VAL A O 1
ATOM 1082 N N . LEU A 1 133 ? 3.176 0.774 -16.246 1.00 93.50 133 LEU A N 1
ATOM 1083 C CA . LEU A 1 133 ? 3.917 -0.131 -17.118 1.00 93.50 133 LEU A CA 1
ATOM 1084 C C . LEU A 1 133 ? 3.874 0.283 -18.582 1.00 93.50 133 LEU A C 1
ATOM 1086 O O . LEU A 1 133 ? 4.915 0.331 -19.230 1.00 93.50 133 LEU A O 1
ATOM 1090 N N . ARG A 1 134 ? 2.698 0.666 -19.085 1.00 94.31 134 ARG A N 1
ATOM 1091 C CA . ARG A 1 134 ? 2.524 1.149 -20.466 1.00 94.31 134 ARG A CA 1
ATOM 1092 C C . ARG A 1 134 ? 3.352 2.402 -20.783 1.00 94.31 134 ARG A C 1
ATOM 1094 O O . ARG A 1 134 ? 3.581 2.697 -21.950 1.00 94.31 134 ARG A O 1
ATOM 1101 N N . GLN A 1 135 ? 3.782 3.139 -19.761 1.00 91.12 135 GLN A N 1
ATOM 1102 C CA . GLN A 1 135 ? 4.616 4.342 -19.880 1.00 91.12 135 GLN A CA 1
ATOM 1103 C C . GLN A 1 135 ? 6.079 4.097 -19.499 1.00 91.12 135 GLN A C 1
ATOM 1105 O O . GLN A 1 135 ? 6.902 5.009 -19.592 1.00 91.12 135 GLN A O 1
ATOM 1110 N N . THR A 1 136 ? 6.404 2.897 -19.019 1.00 90.56 136 THR A N 1
ATOM 1111 C CA . THR A 1 136 ? 7.747 2.556 -18.564 1.00 90.56 136 THR A CA 1
ATOM 1112 C C . THR A 1 136 ? 8.557 2.03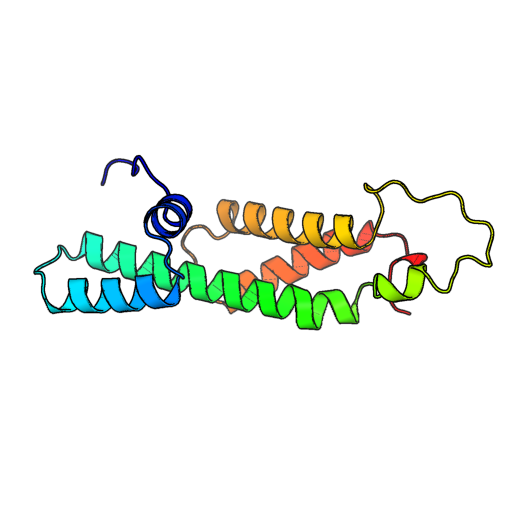3 -19.750 1.00 90.56 136 THR A C 1
ATOM 1114 O O . THR A 1 136 ? 8.130 1.080 -20.402 1.00 90.56 136 THR A O 1
ATOM 1117 N N . PRO A 1 137 ? 9.731 2.620 -20.046 1.00 89.62 137 PRO A N 1
ATOM 1118 C CA . PRO A 1 137 ? 10.627 2.086 -21.063 1.00 89.62 137 PRO A CA 1
ATOM 1119 C C . PRO A 1 137 ? 11.003 0.626 -20.787 1.00 89.62 137 PRO A C 1
ATOM 1121 O O . PRO A 1 137 ? 11.331 0.266 -19.657 1.00 89.62 137 PRO A O 1
ATOM 1124 N N . SER A 1 138 ? 11.014 -0.208 -21.829 1.00 88.94 138 SER A N 1
ATOM 1125 C CA . SER A 1 138 ? 11.231 -1.658 -21.703 1.00 88.94 138 SER A CA 1
ATOM 1126 C C . SER A 1 138 ? 12.569 -2.033 -21.062 1.00 88.94 138 SER A C 1
ATOM 1128 O O . SER A 1 138 ? 12.654 -3.051 -20.387 1.00 88.94 138 SER A O 1
ATOM 1130 N N . PHE A 1 139 ? 13.608 -1.203 -21.198 1.00 86.94 139 PHE A N 1
ATOM 1131 C CA . PHE A 1 139 ? 14.913 -1.464 -20.584 1.00 86.94 139 PHE A CA 1
ATOM 1132 C C . PHE A 1 139 ? 14.896 -1.404 -19.045 1.00 86.94 139 PHE A C 1
ATOM 1134 O O . PHE A 1 139 ? 15.830 -1.918 -18.429 1.00 86.94 139 PHE A O 1
ATOM 1141 N N . LEU A 1 140 ? 13.859 -0.815 -18.433 1.00 87.25 140 LEU A N 1
ATOM 1142 C CA . LEU A 1 140 ? 13.629 -0.798 -16.980 1.00 87.25 140 LEU A CA 1
ATOM 1143 C C . LEU A 1 140 ? 12.819 -2.009 -16.488 1.00 87.25 140 LEU A C 1
ATOM 1145 O O . LEU A 1 140 ? 12.672 -2.200 -15.279 1.00 87.25 140 LEU A O 1
ATOM 1149 N N . LEU A 1 141 ? 12.263 -2.797 -17.410 1.00 89.56 141 LEU A N 1
ATOM 1150 C CA . LEU A 1 141 ? 11.398 -3.934 -17.116 1.00 89.56 141 LEU A CA 1
ATOM 1151 C C . LEU A 1 141 ? 12.187 -5.243 -17.161 1.00 89.56 141 LEU A C 1
ATOM 1153 O O . LEU A 1 141 ? 13.175 -5.367 -17.891 1.00 89.56 141 LEU A O 1
ATOM 1157 N N . ASN A 1 142 ? 11.745 -6.222 -16.378 1.00 86.19 142 ASN A N 1
ATOM 1158 C CA . ASN A 1 142 ? 12.244 -7.586 -16.502 1.00 86.19 142 ASN A CA 1
ATOM 1159 C C . ASN A 1 142 ? 11.771 -8.193 -17.828 1.00 86.19 142 ASN A C 1
ATOM 1161 O O . ASN A 1 142 ? 10.658 -7.923 -18.282 1.00 86.19 142 ASN A O 1
ATOM 1165 N N . SER A 1 143 ? 12.668 -8.952 -18.459 1.00 63.00 143 SER A N 1
ATOM 1166 C CA . SER A 1 143 ? 12.445 -9.648 -19.735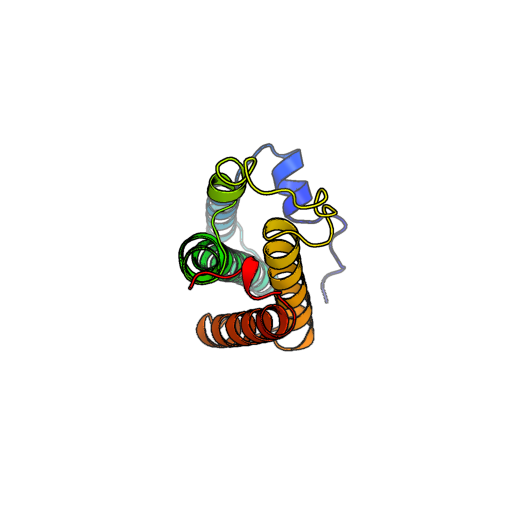 1.00 63.00 143 SER A CA 1
ATOM 1167 C C . SER A 1 143 ? 11.756 -10.988 -19.526 1.00 63.00 143 SER A C 1
ATOM 1169 O O . SER A 1 143 ? 12.085 -11.649 -18.515 1.00 63.00 143 SER A O 1
#

pLDDT: mean 85.33, std 13.98, range [44.5, 97.81]

Radius of gyration: 19.8 Å; chains: 1; bounding box: 51×28×52 Å

Sequence (143 aa):
CLEPPSMTITDLLFMADININKLFHTMDVVKAKLSLSKSIQNHLTQMERNYCIVSALFHTFITRLCTSVFKNDDNFEVLEETILPPMRESEGVTFRKKQCWVLFLLSKYNLLPDTMELFQHFQLLLCCLEFVLRQTPSFLLNS

InterPro domains:
  IPR024599 Retinoblastoma-associated protein, N-terminal [PF11934] (6-133)
  IPR024599 Retinoblastoma-associated protein, N-terminal [SM01367] (1-135)
  IPR028309 Retinoblastoma protein family [PTHR13742] (7-140)

Organism: NCBI:txid1028688

Foldseek 3Di:
DDDDDPDDVVRVCVVVVHDPVVVLVVVVVCVVPDPDDPVVVVVSVQVVLVCVLLVVLLCCLVVPVLPQWFDDPVVVVVPVVDDDDDDDPCQASVNLSVQLSVQLVVCCVVPPVPDSDSVVSNVSSVVSNVVSSVVHPCVRTDD